Protein AF-A0A949IKX5-F1 (afdb_monomer_lite)

Foldseek 3Di:
DDDLPPCLLVQLVCCCPVVVDALLLSLLVSCCVSVLAPPVCSVVLQPDDDDLAASLLSSLLSSLVRSLVVQVPDPPQDDDDSVVLSVVLVVVLLVCCVLQPPPPPDDDDDDDPPDPDDDDPPSRVSCNVRVRSSSSVSSVSSVVSVVVSD

Sequence (150 aa):
MPLRYPNARLFLHDLLFRERLSGAQALAAGACCFELVPAQAVSEILLAPVNDDCRCLDTAAEIVEKHLALRHSAPNALIVDHKVVFAEIEKQARSNPDNSGRDTSKSDAAAGAALAGRGTTSASNALAGACHNHAPALFDIMLQQLMRYS

Secondary structure (DSSP, 8-state):
---S-TTHHHHHHHHHHTS---HHHHHHHHHHHTTSS-HHHHHHHHHSPP-SS-HHHHHHHHHHHHHHHHHTTSTT-----HHHHHHHHHHHHHH-GGGS-S--TTS-S-S------S---HHHHHHHHHHHHHHHHHHHHHHHHHHHT-

Structure (mmCIF, N/CA/C/O backbone):
data_AF-A0A949IKX5-F1
#
_entry.id   AF-A0A949IKX5-F1
#
loop_
_atom_site.group_PDB
_atom_site.id
_atom_site.type_symbol
_atom_site.label_atom_id
_atom_site.label_alt_id
_atom_site.label_comp_id
_atom_site.label_asym_id
_atom_site.label_entity_id
_atom_site.label_seq_id
_atom_site.pdbx_PDB_ins_code
_atom_site.Cartn_x
_atom_site.Cartn_y
_atom_site.Cartn_z
_atom_site.occupancy
_atom_site.B_iso_or_equiv
_atom_site.auth_seq_id
_atom_site.auth_comp_id
_atom_site.auth_asym_id
_atom_site.auth_atom_id
_atom_site.pdbx_PDB_model_num
ATOM 1 N N . MET A 1 1 ? 1.113 -12.498 22.427 1.00 32.47 1 MET A N 1
ATOM 2 C CA . MET A 1 1 ? 0.534 -11.770 21.278 1.00 32.47 1 MET A CA 1
ATOM 3 C C . MET A 1 1 ? 1.344 -12.144 20.050 1.00 32.47 1 MET A C 1
ATOM 5 O O . MET A 1 1 ? 2.543 -11.895 20.079 1.00 32.47 1 MET A O 1
ATOM 9 N N . PRO A 1 2 ? 0.774 -12.838 19.051 1.00 35.66 2 PRO A N 1
ATOM 10 C CA . PRO A 1 2 ? 1.555 -13.301 17.914 1.00 35.66 2 PRO A CA 1
ATOM 11 C C . PRO A 1 2 ? 1.886 -12.104 17.017 1.00 35.66 2 PRO A C 1
ATOM 13 O O . PRO A 1 2 ? 1.049 -11.224 16.815 1.00 35.66 2 PRO A O 1
ATOM 16 N N . LEU A 1 3 ? 3.126 -12.051 16.531 1.00 40.03 3 LEU A N 1
ATOM 17 C CA . LEU A 1 3 ? 3.596 -11.066 15.557 1.00 40.03 3 LEU A CA 1
ATOM 18 C C . LEU A 1 3 ? 2.609 -11.037 14.378 1.00 40.03 3 LEU A C 1
ATOM 20 O O . LEU A 1 3 ? 2.451 -12.050 13.705 1.00 40.03 3 LEU A O 1
ATO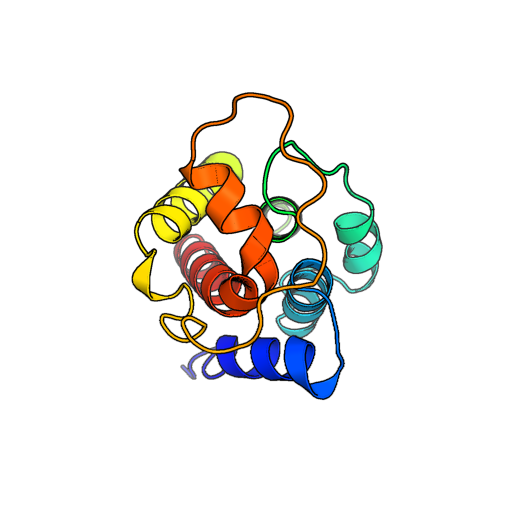M 24 N N . ARG A 1 4 ? 1.915 -9.910 14.152 1.00 55.59 4 ARG A N 1
ATOM 25 C CA . ARG A 1 4 ? 0.850 -9.809 13.131 1.00 55.59 4 ARG A CA 1
ATOM 26 C C . ARG A 1 4 ? 1.364 -9.961 11.693 1.00 55.59 4 ARG A C 1
ATOM 28 O O . ARG A 1 4 ? 0.570 -10.257 10.811 1.00 55.59 4 ARG A O 1
ATOM 35 N N . TYR A 1 5 ? 2.674 -9.828 11.461 1.00 62.78 5 TYR A N 1
ATOM 36 C CA . TYR A 1 5 ? 3.242 -9.763 10.110 1.00 62.78 5 TYR A CA 1
ATOM 37 C C . TYR A 1 5 ? 4.610 -10.459 9.953 1.00 62.78 5 TYR A C 1
ATOM 39 O O . TYR A 1 5 ? 5.532 -9.839 9.431 1.00 62.78 5 TYR A O 1
ATOM 47 N N . PRO A 1 6 ? 4.820 -11.731 10.357 1.00 58.47 6 PRO A N 1
ATOM 48 C CA . PRO A 1 6 ? 6.167 -12.309 10.348 1.00 58.47 6 PRO A CA 1
ATOM 49 C C . PRO A 1 6 ? 6.751 -12.510 8.938 1.00 58.47 6 PRO A C 1
ATOM 51 O O . PRO A 1 6 ? 7.933 -12.799 8.820 1.00 58.47 6 PRO A O 1
ATOM 54 N N . ASN A 1 7 ? 5.952 -12.364 7.873 1.00 73.44 7 ASN A N 1
ATOM 55 C CA . ASN A 1 7 ? 6.342 -12.726 6.508 1.00 73.44 7 ASN A CA 1
ATOM 56 C C . ASN A 1 7 ? 5.863 -11.737 5.429 1.00 73.44 7 ASN A C 1
ATOM 58 O O . ASN A 1 7 ? 5.793 -12.115 4.264 1.00 73.44 7 ASN A O 1
ATOM 62 N N . ALA A 1 8 ? 5.534 -10.484 5.766 1.00 83.31 8 ALA A N 1
ATOM 63 C CA . ALA A 1 8 ? 5.020 -9.523 4.778 1.00 83.31 8 ALA A CA 1
ATOM 64 C C . ALA A 1 8 ? 5.989 -9.288 3.606 1.00 83.31 8 ALA A C 1
ATOM 66 O O . ALA A 1 8 ? 5.581 -9.272 2.446 1.00 83.31 8 ALA A O 1
ATOM 67 N N . ARG A 1 9 ? 7.292 -9.214 3.897 1.00 84.38 9 ARG A N 1
ATOM 68 C CA . ARG A 1 9 ? 8.340 -9.089 2.877 1.00 84.38 9 ARG A CA 1
ATOM 69 C C . ARG A 1 9 ? 8.414 -10.311 1.952 1.00 84.38 9 ARG A C 1
ATOM 71 O O . ARG A 1 9 ? 8.550 -10.146 0.744 1.00 84.38 9 ARG A O 1
ATOM 78 N N . LEU A 1 10 ? 8.307 -11.522 2.506 1.00 84.81 10 LEU A N 1
ATOM 79 C CA . LEU A 1 10 ? 8.307 -12.765 1.725 1.00 84.81 10 LEU A CA 1
ATOM 80 C C . LEU A 1 10 ? 7.027 -12.898 0.891 1.00 84.81 10 LEU A C 1
ATOM 82 O O . LEU A 1 10 ? 7.088 -13.290 -0.266 1.00 84.81 10 LEU A O 1
ATOM 86 N N . PHE A 1 11 ? 5.882 -12.509 1.451 1.00 87.25 11 PHE A N 1
ATOM 87 C CA . PHE A 1 11 ? 4.610 -12.501 0.736 1.00 87.25 11 PHE A CA 1
ATOM 88 C C . PHE A 1 11 ? 4.656 -11.575 -0.484 1.00 87.25 11 PHE A C 1
ATOM 90 O O . PHE A 1 11 ? 4.308 -11.984 -1.587 1.00 87.25 11 PHE A O 1
ATOM 97 N N . LEU A 1 12 ? 5.170 -10.353 -0.325 1.00 88.44 12 LEU A N 1
ATOM 98 C CA . LEU A 1 12 ? 5.343 -9.442 -1.457 1.00 88.44 12 LEU A CA 1
ATOM 99 C C . LEU A 1 12 ? 6.356 -9.945 -2.477 1.00 88.44 12 LEU A C 1
ATOM 101 O O . LEU A 1 12 ? 6.164 -9.743 -3.671 1.00 88.44 12 LEU A O 1
ATOM 105 N N . HIS A 1 13 ? 7.416 -10.612 -2.029 1.00 86.38 13 HIS A N 1
ATOM 106 C CA . HIS A 1 13 ? 8.334 -11.277 -2.941 1.00 86.38 13 HIS A CA 1
ATOM 107 C C . HIS A 1 13 ? 7.602 -12.338 -3.786 1.00 86.38 13 HIS A C 1
ATOM 109 O O . HIS A 1 13 ? 7.769 -12.376 -5.003 1.00 86.38 13 HIS A O 1
ATOM 115 N N . ASP A 1 14 ? 6.732 -13.149 -3.185 1.00 86.38 14 ASP A N 1
ATOM 116 C CA . ASP A 1 14 ? 5.929 -14.128 -3.924 1.00 86.38 14 ASP A CA 1
ATOM 117 C C . ASP A 1 14 ? 4.986 -13.461 -4.944 1.00 86.38 14 ASP A C 1
ATOM 119 O O . ASP A 1 14 ? 4.927 -13.906 -6.092 1.00 86.38 14 ASP A O 1
ATOM 123 N N . LEU A 1 15 ? 4.342 -12.346 -4.590 1.00 86.50 15 LEU A N 1
ATOM 124 C CA . LEU A 1 15 ? 3.514 -11.566 -5.522 1.00 86.50 15 LEU A CA 1
ATOM 125 C C . LEU A 1 15 ? 4.314 -11.034 -6.727 1.00 86.50 15 LEU A C 1
ATOM 127 O O . LEU A 1 15 ? 3.849 -11.069 -7.867 1.00 86.50 15 LEU A O 1
ATOM 131 N N . LEU A 1 16 ? 5.541 -10.567 -6.496 1.00 85.69 16 LEU A N 1
ATOM 132 C CA . LEU A 1 16 ? 6.407 -10.043 -7.555 1.00 85.69 16 LEU A CA 1
ATOM 133 C C . LEU A 1 16 ? 6.916 -11.148 -8.483 1.00 85.69 16 LEU A C 1
ATOM 135 O O . LEU A 1 16 ? 6.859 -11.018 -9.703 1.00 85.69 16 LEU A O 1
ATOM 139 N N . PHE A 1 17 ? 7.433 -12.238 -7.916 1.00 84.31 17 PHE A N 1
ATOM 140 C CA . PHE A 1 17 ? 8.184 -13.233 -8.682 1.00 84.31 17 PHE A CA 1
ATOM 141 C C . PHE A 1 17 ? 7.332 -14.416 -9.148 1.00 84.31 17 PHE A C 1
ATOM 143 O O . PHE A 1 17 ? 7.574 -14.948 -10.234 1.00 84.31 17 PHE A O 1
ATOM 150 N N . ARG A 1 18 ? 6.331 -14.835 -8.365 1.00 83.62 18 ARG A N 1
ATOM 151 C CA . ARG A 1 18 ? 5.461 -15.975 -8.705 1.00 83.62 18 ARG A CA 1
ATOM 152 C C . ARG A 1 18 ? 4.233 -15.513 -9.477 1.00 83.62 18 ARG A C 1
ATOM 154 O O . ARG A 1 18 ? 3.907 -16.117 -10.495 1.00 83.62 18 ARG A O 1
ATOM 161 N N . GLU A 1 19 ? 3.605 -14.425 -9.039 1.00 83.25 19 GLU A N 1
ATOM 162 C CA . GLU A 1 19 ? 2.405 -13.872 -9.687 1.00 83.25 19 GLU A CA 1
ATOM 163 C C . GLU A 1 19 ? 2.717 -12.820 -10.761 1.00 83.25 19 GLU A C 1
ATOM 165 O O . GLU A 1 19 ? 1.828 -12.420 -11.511 1.00 83.25 19 GLU A O 1
ATOM 170 N N . ARG A 1 20 ? 3.991 -12.419 -10.896 1.00 84.94 20 ARG A N 1
ATOM 171 C CA . ARG A 1 20 ? 4.471 -11.435 -11.886 1.00 84.94 20 ARG A CA 1
ATOM 172 C C . ARG A 1 20 ? 3.768 -10.081 -11.785 1.00 84.94 20 ARG A C 1
ATOM 174 O O . ARG A 1 20 ? 3.619 -9.381 -12.789 1.00 84.94 20 ARG A O 1
ATOM 181 N N . LEU A 1 21 ? 3.342 -9.705 -10.582 1.00 86.62 21 LEU A N 1
ATOM 182 C CA . LEU A 1 21 ? 2.778 -8.387 -10.336 1.00 86.62 21 LEU A CA 1
ATOM 183 C C . LEU A 1 21 ? 3.880 -7.324 -10.387 1.00 86.62 21 LEU A C 1
ATOM 185 O O . LEU A 1 21 ? 5.018 -7.555 -9.979 1.00 86.62 21 LEU A O 1
ATOM 189 N N . SER A 1 22 ? 3.539 -6.126 -10.858 1.00 87.75 22 SER A N 1
ATOM 190 C CA . SER A 1 22 ? 4.406 -4.959 -10.666 1.00 87.75 22 SER A CA 1
ATOM 191 C C . SER A 1 22 ? 4.516 -4.596 -9.180 1.00 87.75 22 SER A C 1
ATOM 193 O O . SER A 1 22 ? 3.652 -4.955 -8.383 1.00 87.75 22 SER A O 1
ATOM 195 N N . GLY A 1 23 ? 5.534 -3.816 -8.801 1.00 87.25 23 GLY A N 1
ATOM 196 C CA . GLY A 1 23 ? 5.707 -3.354 -7.416 1.00 87.25 23 GLY A CA 1
ATOM 197 C C . GLY A 1 23 ? 4.466 -2.682 -6.826 1.00 87.25 23 GLY A C 1
ATOM 198 O O . GLY A 1 23 ? 4.041 -3.026 -5.728 1.00 87.25 23 GLY A O 1
ATOM 199 N N . ALA A 1 24 ? 3.826 -1.799 -7.591 1.00 89.38 24 ALA A N 1
ATOM 200 C CA . ALA A 1 24 ? 2.588 -1.135 -7.194 1.00 89.38 24 ALA A CA 1
ATOM 201 C C . ALA A 1 24 ? 1.418 -2.115 -7.017 1.00 89.38 24 ALA A C 1
ATOM 203 O O . ALA A 1 24 ? 0.704 -2.067 -6.019 1.00 89.38 24 ALA A O 1
ATOM 204 N N . GLN A 1 25 ? 1.247 -3.054 -7.952 1.00 90.38 25 GLN A N 1
ATOM 205 C CA . GLN A 1 25 ? 0.215 -4.088 -7.841 1.00 90.38 25 GLN A CA 1
ATOM 206 C C . GLN A 1 25 ? 0.455 -5.004 -6.638 1.00 90.38 25 GLN A C 1
ATOM 208 O O . GLN A 1 25 ? -0.487 -5.293 -5.907 1.00 90.38 25 GLN A O 1
ATOM 213 N N . ALA A 1 26 ? 1.704 -5.408 -6.393 1.00 90.75 26 ALA A N 1
ATOM 214 C CA . ALA A 1 26 ? 2.074 -6.231 -5.247 1.00 90.75 26 ALA A CA 1
ATOM 215 C C . ALA A 1 26 ? 1.832 -5.502 -3.915 1.00 90.75 26 ALA A C 1
ATOM 217 O O . ALA A 1 26 ? 1.330 -6.107 -2.971 1.00 90.75 26 ALA A O 1
ATOM 218 N N . LEU A 1 27 ? 2.123 -4.198 -3.844 1.00 92.31 27 LEU A N 1
ATOM 219 C CA . LEU A 1 27 ? 1.821 -3.363 -2.677 1.00 92.31 27 LEU A CA 1
ATOM 220 C C . LEU A 1 27 ? 0.318 -3.263 -2.416 1.00 92.31 27 LEU A C 1
ATOM 222 O O . LEU A 1 27 ? -0.116 -3.479 -1.287 1.00 92.31 27 LEU A O 1
ATOM 226 N N . ALA A 1 28 ? -0.477 -2.962 -3.444 1.00 92.06 28 ALA A N 1
ATOM 227 C CA . ALA A 1 28 ? -1.923 -2.813 -3.304 1.00 92.06 28 ALA A CA 1
ATOM 228 C C . ALA A 1 28 ? -2.607 -4.149 -2.952 1.00 92.06 28 ALA A C 1
ATOM 230 O O . ALA A 1 28 ? -3.451 -4.197 -2.057 1.00 92.06 28 ALA A O 1
ATOM 231 N N . ALA A 1 29 ? -2.196 -5.248 -3.595 1.00 90.44 29 ALA A N 1
ATOM 232 C CA . ALA A 1 29 ? -2.660 -6.594 -3.265 1.00 90.44 29 ALA A CA 1
ATOM 233 C C . ALA A 1 29 ? -2.249 -6.995 -1.840 1.00 90.44 29 ALA A C 1
ATOM 235 O O . ALA A 1 29 ? -3.082 -7.456 -1.062 1.00 90.44 29 ALA A O 1
ATOM 236 N N . GLY A 1 30 ? -0.996 -6.729 -1.458 1.00 90.94 30 GLY A N 1
ATOM 237 C CA . GLY A 1 30 ? -0.503 -6.913 -0.097 1.00 90.94 30 GLY A CA 1
ATOM 238 C C . GLY A 1 30 ? -1.324 -6.145 0.931 1.00 90.94 30 GLY A C 1
ATOM 239 O O . GLY A 1 30 ? -1.766 -6.725 1.918 1.00 90.94 30 GLY A O 1
ATOM 240 N N . ALA A 1 31 ? -1.593 -4.864 0.690 1.00 91.44 31 ALA A N 1
ATOM 241 C CA . ALA A 1 31 ? -2.382 -4.036 1.596 1.00 91.44 31 ALA A CA 1
ATOM 242 C C . ALA A 1 31 ? -3.797 -4.590 1.816 1.00 91.44 31 ALA A C 1
ATOM 244 O O . ALA A 1 31 ? -4.303 -4.534 2.934 1.00 91.44 31 ALA A O 1
ATOM 245 N N . CYS A 1 32 ? -4.407 -5.176 0.784 1.00 90.62 32 CYS A N 1
ATOM 246 C CA . CYS A 1 32 ? -5.674 -5.886 0.921 1.00 90.62 32 CYS A CA 1
ATOM 247 C C . CYS A 1 32 ? -5.532 -7.173 1.748 1.00 90.62 32 CYS A C 1
ATOM 249 O O . CYS A 1 32 ? -6.328 -7.409 2.653 1.00 90.62 32 CYS A O 1
ATOM 251 N N . CYS A 1 33 ? -4.526 -8.007 1.464 1.00 90.00 33 CYS A N 1
ATOM 252 C CA . CYS A 1 33 ? -4.304 -9.271 2.177 1.00 90.00 33 CYS A CA 1
ATOM 253 C C . CYS A 1 33 ? -3.984 -9.078 3.664 1.00 90.00 33 CYS A C 1
ATOM 255 O O . CYS A 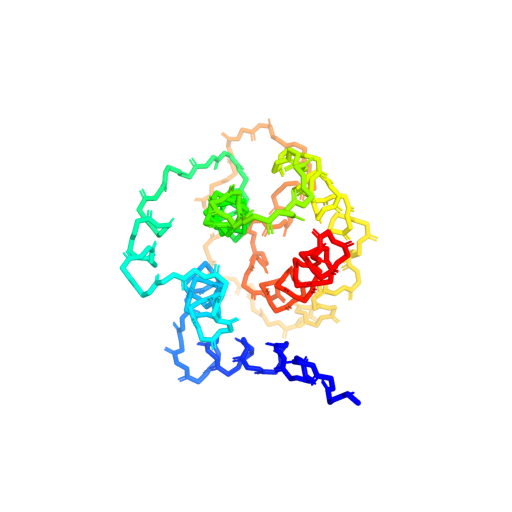1 33 ? -4.338 -9.920 4.483 1.00 90.00 33 CYS A O 1
ATOM 257 N N . PHE A 1 34 ? -3.323 -7.974 4.009 1.00 88.38 34 PHE A N 1
ATOM 258 C CA . PHE A 1 34 ? -3.008 -7.593 5.385 1.00 88.38 34 PHE A CA 1
ATOM 259 C C . PHE A 1 34 ? -4.087 -6.713 6.034 1.00 88.38 34 PHE A C 1
ATOM 261 O O . PHE A 1 34 ? -3.830 -6.112 7.074 1.00 88.38 34 PHE A O 1
ATOM 268 N N . GLU A 1 35 ? -5.279 -6.634 5.432 1.00 88.94 35 GLU A N 1
ATOM 269 C CA . GLU A 1 35 ? -6.449 -5.915 5.959 1.00 88.94 35 GLU A CA 1
ATOM 270 C C . GLU A 1 35 ? -6.193 -4.420 6.236 1.00 88.94 35 GLU A C 1
ATOM 272 O O . GLU A 1 35 ? -6.862 -3.796 7.059 1.00 88.94 35 GLU A O 1
ATOM 277 N N . LEU A 1 36 ? -5.229 -3.810 5.537 1.00 88.56 36 LEU A N 1
ATOM 278 C CA . LEU A 1 36 ? -4.958 -2.375 5.648 1.00 88.56 36 LEU A CA 1
ATOM 279 C C . LEU A 1 36 ? -6.021 -1.557 4.916 1.00 88.56 36 LEU A C 1
ATOM 281 O O . LEU A 1 36 ? -6.410 -0.485 5.379 1.00 88.56 36 LEU A O 1
ATOM 285 N N . VAL A 1 37 ? -6.479 -2.069 3.775 1.00 91.19 37 VAL A N 1
ATOM 286 C CA . VAL A 1 37 ? -7.513 -1.467 2.932 1.00 91.19 37 VAL A CA 1
ATOM 287 C C . VAL A 1 37 ? -8.483 -2.552 2.455 1.00 91.19 37 VAL A C 1
ATOM 289 O O . VAL A 1 37 ? -8.084 -3.708 2.306 1.00 91.19 37 VAL A O 1
ATOM 292 N N . PRO A 1 38 ? -9.758 -2.219 2.200 1.00 91.00 38 PRO A N 1
ATOM 293 C CA . PRO A 1 38 ? -10.723 -3.177 1.684 1.00 91.00 38 PRO A CA 1
ATOM 294 C C . PRO A 1 38 ? -10.446 -3.497 0.207 1.00 91.00 38 PRO A C 1
ATOM 296 O O . PRO A 1 38 ? -9.885 -2.681 -0.524 1.00 91.00 38 PRO A O 1
ATOM 299 N N . ALA A 1 39 ? -10.896 -4.661 -0.266 1.00 89.88 39 ALA A N 1
ATOM 300 C CA . ALA A 1 39 ? -10.640 -5.122 -1.635 1.00 89.88 39 ALA A CA 1
ATOM 301 C C . ALA A 1 39 ? -11.114 -4.135 -2.720 1.00 89.88 39 ALA A C 1
ATOM 303 O O . ALA A 1 39 ? -10.475 -4.010 -3.764 1.00 89.88 39 ALA A O 1
ATOM 304 N N . GLN A 1 40 ? -12.198 -3.393 -2.468 1.00 91.00 40 GLN A N 1
ATOM 305 C CA . GLN A 1 40 ? -12.713 -2.394 -3.410 1.00 91.00 40 GLN A CA 1
ATOM 306 C C . GLN A 1 40 ? -11.725 -1.235 -3.624 1.00 91.00 40 GLN A C 1
ATOM 308 O O . GLN A 1 40 ? -11.632 -0.701 -4.727 1.00 91.00 40 GLN A O 1
ATOM 313 N N . ALA A 1 41 ? -10.933 -0.893 -2.603 1.00 89.19 41 ALA A N 1
ATOM 314 C CA . ALA A 1 41 ? -9.976 0.205 -2.664 1.00 89.19 41 ALA A CA 1
ATOM 315 C C . ALA A 1 41 ? -8.746 -0.108 -3.530 1.00 89.19 41 ALA A C 1
ATOM 317 O O . ALA A 1 41 ? -8.083 0.817 -3.988 1.00 89.19 41 ALA A O 1
ATOM 318 N N . VAL A 1 42 ? -8.437 -1.384 -3.789 1.00 89.31 42 VAL A N 1
ATOM 319 C CA . VAL A 1 42 ? -7.241 -1.793 -4.552 1.00 89.31 42 VAL A CA 1
ATOM 320 C C . VAL A 1 42 ? -7.246 -1.202 -5.960 1.00 89.31 42 VAL A C 1
ATOM 322 O O . VAL A 1 42 ? -6.234 -0.673 -6.416 1.00 89.31 42 VAL A O 1
ATOM 325 N N . SER A 1 43 ? -8.392 -1.252 -6.644 1.00 89.44 43 SER A N 1
ATOM 326 C CA . SER A 1 43 ? -8.510 -0.707 -8.003 1.00 89.44 43 SER A CA 1
ATOM 327 C C . SER A 1 43 ? -8.385 0.815 -8.008 1.00 89.44 43 SER A C 1
ATOM 329 O O . SER A 1 43 ? -7.743 1.371 -8.891 1.00 89.44 43 SER A O 1
ATOM 331 N N . GLU A 1 44 ? -8.945 1.486 -7.000 1.00 90.12 44 GLU A N 1
ATOM 332 C CA . GLU A 1 44 ? -8.854 2.942 -6.852 1.00 90.12 44 GLU A CA 1
ATOM 333 C C . GLU A 1 44 ? -7.405 3.391 -6.627 1.00 90.12 44 GLU A C 1
ATOM 335 O O . GLU A 1 44 ? -6.936 4.293 -7.313 1.00 90.12 44 GLU A O 1
ATOM 340 N N . ILE A 1 45 ? -6.677 2.708 -5.735 1.00 88.69 45 ILE A N 1
ATOM 341 C CA . ILE A 1 45 ? -5.255 2.966 -5.456 1.00 88.69 45 ILE A CA 1
ATOM 342 C C . ILE A 1 45 ? -4.423 2.830 -6.737 1.00 88.69 45 ILE A C 1
ATOM 344 O O . ILE A 1 45 ? -3.574 3.665 -7.039 1.00 88.69 45 ILE A O 1
ATOM 348 N N . LEU A 1 46 ? -4.674 1.785 -7.529 1.00 87.88 46 LEU A N 1
ATOM 349 C CA . LEU A 1 46 ? -3.924 1.538 -8.762 1.00 87.88 46 LEU A CA 1
ATOM 350 C C . LEU A 1 46 ? -4.282 2.494 -9.905 1.00 87.88 46 LEU A C 1
ATOM 352 O O . LEU A 1 46 ? -3.503 2.593 -10.856 1.00 87.88 46 LEU A O 1
ATOM 356 N N . LEU A 1 47 ? -5.418 3.190 -9.825 1.00 87.38 47 LEU A N 1
ATOM 357 C CA . LEU A 1 47 ? -5.852 4.206 -10.786 1.00 87.38 47 LEU A CA 1
ATOM 358 C C . LEU A 1 47 ? -5.454 5.630 -10.380 1.00 87.38 47 LEU A C 1
ATOM 360 O O . LEU A 1 47 ? -5.586 6.538 -11.200 1.00 87.38 47 LEU A O 1
ATOM 364 N N . ALA A 1 48 ? -4.951 5.830 -9.158 1.00 83.56 48 ALA A N 1
ATOM 365 C CA . ALA A 1 48 ? -4.506 7.132 -8.676 1.00 83.56 48 ALA A CA 1
ATOM 366 C C . ALA A 1 48 ? -3.460 7.752 -9.626 1.00 83.56 48 ALA A C 1
ATOM 368 O O . ALA A 1 48 ? -2.679 7.010 -10.241 1.00 83.56 48 ALA A O 1
ATOM 369 N N . PRO A 1 49 ? -3.431 9.087 -9.786 1.00 77.62 49 PRO A N 1
ATOM 370 C CA . PRO A 1 49 ? -2.449 9.754 -10.635 1.00 77.62 49 PRO A CA 1
ATOM 371 C C . PRO A 1 49 ? -1.019 9.411 -10.197 1.00 77.62 49 PRO A C 1
ATOM 373 O O . PRO A 1 49 ? -0.734 9.249 -9.015 1.00 77.62 49 PRO A O 1
ATOM 376 N N . VAL A 1 50 ? -0.131 9.232 -11.175 1.00 75.56 50 VAL A N 1
ATOM 377 C CA . VAL A 1 50 ? 1.301 9.000 -10.938 1.00 75.56 50 VAL A CA 1
ATOM 378 C C . VAL A 1 50 ? 1.959 10.371 -10.813 1.00 75.56 50 VAL A C 1
ATOM 380 O O . VAL A 1 50 ? 1.777 11.197 -11.711 1.00 75.56 50 VAL A O 1
ATOM 383 N N . ASN A 1 51 ? 2.697 10.619 -9.736 1.00 74.25 51 ASN A N 1
ATOM 384 C CA . ASN A 1 51 ? 3.527 11.820 -9.632 1.00 74.25 51 ASN A CA 1
ATOM 385 C C . ASN A 1 51 ? 4.884 11.586 -10.319 1.00 74.25 51 ASN A C 1
ATOM 387 O O . ASN A 1 51 ? 5.146 10.512 -10.852 1.00 74.25 51 ASN A O 1
ATOM 391 N N . ASP A 1 52 ? 5.781 12.576 -10.298 1.00 64.69 52 ASP A N 1
ATOM 392 C CA . ASP A 1 52 ? 7.150 12.430 -10.832 1.00 64.69 52 ASP A CA 1
ATOM 393 C C . ASP A 1 52 ? 8.012 11.392 -10.058 1.00 64.69 52 ASP A C 1
ATOM 395 O O . ASP A 1 52 ? 9.169 11.150 -10.411 1.00 64.69 52 ASP A O 1
ATOM 399 N N . ASP A 1 53 ? 7.464 10.776 -9.004 1.00 65.94 53 ASP A N 1
ATOM 400 C CA . ASP A 1 53 ? 8.100 9.760 -8.164 1.00 65.94 53 ASP A CA 1
ATOM 401 C C . ASP A 1 53 ? 7.865 8.311 -8.664 1.00 65.94 53 ASP A C 1
ATOM 403 O O . ASP A 1 53 ? 7.181 8.033 -9.649 1.00 65.94 53 ASP A O 1
ATOM 407 N N . CYS A 1 54 ? 8.481 7.329 -7.989 1.00 78.81 54 CYS A N 1
ATOM 408 C CA . CYS A 1 54 ? 8.291 5.902 -8.293 1.00 78.81 54 CYS A CA 1
ATOM 409 C C . CYS A 1 54 ? 6.868 5.455 -7.918 1.00 78.81 54 CYS A C 1
ATOM 411 O O . CYS A 1 54 ? 6.422 5.659 -6.792 1.00 78.81 54 CYS A O 1
ATOM 413 N N . ARG A 1 55 ? 6.189 4.743 -8.830 1.00 84.06 55 ARG A N 1
ATOM 414 C CA . ARG A 1 55 ? 4.798 4.275 -8.661 1.00 84.06 55 ARG A CA 1
ATOM 415 C C . ARG A 1 55 ? 4.538 3.523 -7.348 1.00 84.06 55 ARG A C 1
ATOM 417 O O . ARG A 1 55 ? 3.430 3.576 -6.823 1.00 84.06 55 ARG A O 1
ATOM 424 N N . CYS A 1 56 ? 5.532 2.812 -6.812 1.00 87.19 56 CYS A N 1
ATOM 425 C CA . CYS A 1 56 ? 5.416 2.130 -5.521 1.00 87.19 56 CYS A CA 1
ATOM 426 C C . CYS A 1 56 ? 5.251 3.106 -4.349 1.00 87.19 56 CYS A C 1
ATOM 428 O O . CYS A 1 56 ? 4.506 2.797 -3.425 1.00 87.19 56 CYS A O 1
ATOM 430 N N . LEU A 1 57 ? 5.914 4.267 -4.383 1.00 85.31 57 LEU A N 1
ATOM 431 C CA . LEU A 1 57 ? 5.762 5.300 -3.357 1.00 85.31 57 LEU A CA 1
ATOM 432 C C . LEU A 1 57 ? 4.379 5.943 -3.423 1.00 85.31 57 LEU A C 1
ATOM 434 O O . LEU A 1 57 ? 3.726 6.024 -2.388 1.00 85.31 57 LEU A O 1
ATOM 438 N N . ASP A 1 58 ? 3.903 6.295 -4.620 1.00 87.12 58 ASP A N 1
ATOM 439 C CA . ASP A 1 58 ? 2.538 6.811 -4.807 1.00 87.12 58 ASP A CA 1
ATOM 440 C C . ASP A 1 58 ? 1.500 5.811 -4.277 1.00 87.12 58 ASP A C 1
ATOM 442 O O . ASP A 1 58 ? 0.613 6.153 -3.502 1.00 87.12 58 ASP A O 1
ATOM 446 N N . THR A 1 59 ? 1.667 4.531 -4.622 1.00 90.31 59 THR A N 1
ATOM 447 C CA . THR A 1 59 ? 0.785 3.458 -4.139 1.00 90.31 59 THR A CA 1
ATOM 448 C C . THR A 1 59 ? 0.826 3.349 -2.612 1.00 90.31 59 THR A C 1
ATOM 450 O O . THR A 1 59 ? -0.212 3.181 -1.978 1.00 90.31 59 THR A O 1
ATOM 453 N N . ALA A 1 60 ? 2.010 3.445 -2.002 1.00 90.50 60 ALA A N 1
ATOM 454 C CA . ALA A 1 60 ? 2.149 3.413 -0.550 1.00 90.50 60 ALA A CA 1
ATOM 455 C C . ALA A 1 60 ? 1.477 4.626 0.119 1.00 90.50 60 ALA A C 1
ATOM 457 O O . ALA A 1 60 ? 0.836 4.454 1.155 1.00 90.50 60 ALA A O 1
ATOM 458 N N . ALA A 1 61 ? 1.570 5.820 -0.476 1.00 89.50 61 ALA A N 1
ATOM 459 C CA . ALA A 1 61 ? 0.889 7.021 0.009 1.00 89.50 61 ALA A CA 1
ATOM 460 C C . ALA A 1 61 ? -0.632 6.819 0.049 1.00 89.50 61 ALA A C 1
ATOM 462 O O . ALA A 1 61 ? -1.256 7.011 1.092 1.00 89.50 61 ALA A O 1
ATOM 463 N N . GLU A 1 62 ? -1.198 6.332 -1.055 1.00 92.00 62 GLU A N 1
ATOM 464 C CA . GLU A 1 62 ? -2.627 6.039 -1.196 1.00 92.00 62 GLU A CA 1
ATOM 465 C C . GLU A 1 62 ? -3.107 4.965 -0.202 1.00 92.00 62 GLU A C 1
ATOM 467 O O . GLU A 1 62 ? -4.182 5.085 0.391 1.00 92.00 62 GLU A O 1
ATOM 472 N N . ILE A 1 63 ? -2.302 3.919 0.037 1.00 92.56 63 ILE A N 1
ATOM 473 C CA . ILE A 1 6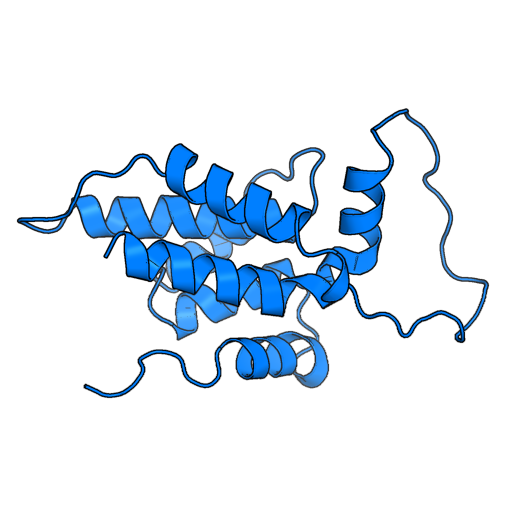3 ? -2.603 2.896 1.052 1.00 92.56 63 ILE A CA 1
ATOM 474 C C . ILE A 1 63 ? -2.660 3.524 2.449 1.00 92.56 63 ILE A C 1
ATOM 476 O O . ILE A 1 63 ? -3.597 3.255 3.203 1.00 92.56 63 ILE A O 1
ATOM 480 N N . VAL A 1 64 ? -1.671 4.350 2.804 1.00 90.50 64 VAL A N 1
ATOM 481 C CA . VAL A 1 64 ? -1.593 5.007 4.118 1.00 90.50 64 VAL A CA 1
ATOM 482 C C . VAL A 1 64 ? -2.774 5.951 4.324 1.00 90.50 64 VAL A C 1
ATOM 484 O O . VAL A 1 64 ? -3.412 5.901 5.376 1.00 90.50 64 VAL A O 1
ATOM 487 N N . GLU A 1 65 ? -3.101 6.771 3.325 1.00 90.44 65 GLU A N 1
ATOM 488 C CA . GLU A 1 65 ? -4.236 7.690 3.381 1.00 90.44 65 GLU A CA 1
ATOM 489 C C . GLU A 1 65 ? -5.550 6.935 3.610 1.00 90.44 65 GLU A C 1
ATOM 491 O O . GLU A 1 65 ? -6.273 7.221 4.570 1.00 90.44 65 GLU A O 1
ATOM 496 N N . LYS A 1 66 ? -5.833 5.913 2.791 1.00 90.00 66 LYS A N 1
ATOM 497 C CA . LYS A 1 66 ? -7.062 5.120 2.917 1.00 90.00 66 LYS A CA 1
ATOM 498 C C . LYS A 1 66 ? -7.127 4.358 4.239 1.00 90.00 66 LYS A C 1
ATOM 500 O O . LYS A 1 66 ? -8.182 4.340 4.871 1.00 90.00 66 LYS A O 1
ATOM 505 N N . HIS A 1 67 ? -6.022 3.766 4.695 1.00 89.38 67 HIS A N 1
ATOM 506 C CA . HIS A 1 67 ? -5.978 3.056 5.974 1.00 89.38 67 HIS A CA 1
ATOM 507 C C . HIS A 1 67 ? -6.305 3.982 7.155 1.00 89.38 67 HIS A C 1
ATOM 509 O O . HIS A 1 67 ? -7.139 3.651 8.001 1.00 89.38 67 HIS A O 1
ATOM 515 N N . LEU A 1 68 ? -5.681 5.163 7.211 1.00 86.19 68 LEU A N 1
ATOM 516 C CA . LEU A 1 68 ? -5.919 6.123 8.289 1.00 86.19 68 LEU A CA 1
ATOM 517 C C . LEU A 1 68 ? -7.334 6.710 8.226 1.00 86.19 68 LEU A C 1
ATOM 519 O O . LEU A 1 68 ? -7.978 6.844 9.266 1.00 86.19 68 LEU A O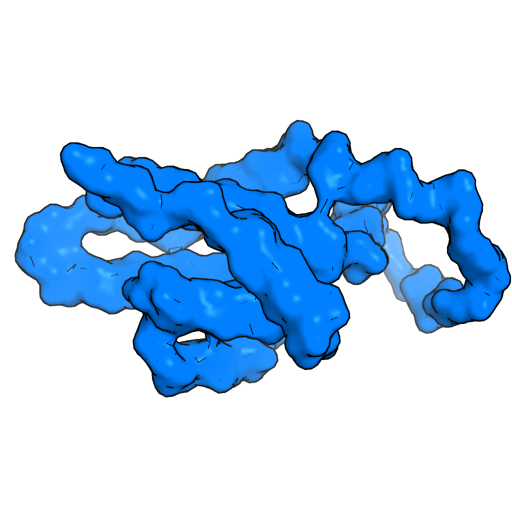 1
ATOM 523 N N . ALA A 1 69 ? -7.868 6.974 7.029 1.00 85.75 69 ALA A N 1
ATOM 524 C CA . ALA A 1 69 ? -9.252 7.416 6.852 1.00 85.75 69 ALA A CA 1
ATOM 525 C C . ALA A 1 69 ? -10.270 6.395 7.397 1.00 85.75 69 ALA A C 1
ATOM 527 O O . ALA A 1 69 ? -11.213 6.770 8.098 1.00 85.75 69 ALA A O 1
ATOM 528 N N . LEU A 1 70 ? -10.051 5.098 7.147 1.00 83.56 70 LEU A N 1
ATOM 529 C CA . LEU A 1 70 ? -10.888 4.024 7.694 1.00 83.56 70 LEU A CA 1
ATOM 530 C C . LEU A 1 70 ? -10.825 3.979 9.225 1.00 83.56 70 LEU A C 1
ATOM 532 O O . LEU A 1 70 ? -11.840 3.764 9.886 1.00 83.56 70 LEU A O 1
ATOM 536 N N . ARG A 1 71 ? -9.648 4.226 9.806 1.00 77.56 71 ARG A N 1
ATOM 537 C CA . ARG A 1 71 ? -9.454 4.182 11.260 1.00 77.56 71 ARG A CA 1
ATOM 538 C C . ARG A 1 71 ? -9.953 5.405 12.002 1.00 77.56 71 ARG A C 1
ATOM 540 O O . ARG A 1 71 ? -10.427 5.240 13.120 1.00 77.56 71 ARG A O 1
ATOM 547 N N . HIS A 1 72 ? -9.928 6.592 11.402 1.00 70.00 72 HIS A N 1
ATOM 548 C CA . HIS A 1 72 ? -10.531 7.788 12.000 1.00 70.00 72 HIS A CA 1
ATOM 549 C C . HIS A 1 72 ? -12.037 7.633 12.269 1.00 70.00 72 HIS A C 1
ATOM 551 O O . HIS A 1 72 ? -12.597 8.372 13.073 1.00 70.00 72 HIS A O 1
ATOM 557 N N . SER A 1 73 ? -12.685 6.641 11.653 1.00 65.00 73 SER A N 1
ATOM 558 C CA . SER A 1 73 ? -14.081 6.289 11.929 1.00 65.00 73 SER A CA 1
ATOM 559 C C . SER A 1 73 ? -14.271 5.484 13.229 1.00 65.00 73 SER A C 1
ATOM 561 O O . SER A 1 73 ? -15.407 5.241 13.631 1.00 65.00 73 SER A O 1
ATOM 563 N N . ALA A 1 74 ? -13.190 5.056 13.896 1.00 66.88 74 ALA A N 1
ATOM 564 C CA . ALA A 1 74 ? -13.247 4.274 15.128 1.00 66.88 74 ALA A CA 1
ATOM 565 C C . ALA A 1 74 ? -13.207 5.164 16.390 1.00 66.88 74 ALA A C 1
ATOM 567 O O . ALA A 1 74 ? -12.392 6.089 16.478 1.00 66.88 74 ALA A O 1
ATOM 568 N N . PRO A 1 75 ? -14.027 4.870 17.417 1.00 53.16 75 PRO A N 1
ATOM 569 C CA . PRO A 1 75 ? -13.960 5.576 18.692 1.00 53.16 75 PRO A CA 1
ATOM 570 C C . PRO A 1 75 ? -12.609 5.286 19.370 1.00 53.16 75 PRO A C 1
ATOM 572 O O . PRO A 1 75 ? -12.255 4.125 19.565 1.00 53.16 75 PRO A O 1
ATOM 575 N N . ASN A 1 76 ? -11.872 6.341 19.740 1.00 65.31 76 ASN A N 1
ATOM 576 C CA . ASN A 1 76 ? -10.510 6.337 20.317 1.00 65.31 76 ASN A CA 1
ATOM 577 C C . ASN A 1 76 ? -9.331 6.211 19.330 1.00 65.31 76 ASN A C 1
ATOM 579 O O . ASN A 1 76 ? -8.213 5.931 19.763 1.00 65.31 76 ASN A O 1
ATOM 583 N N . ALA A 1 77 ? -9.532 6.427 18.028 1.00 63.28 77 ALA A N 1
ATOM 584 C CA . ALA A 1 77 ? -8.415 6.456 17.085 1.00 63.28 77 ALA A CA 1
ATOM 585 C C . ALA A 1 77 ? -7.481 7.655 17.340 1.00 63.28 77 ALA A C 1
ATOM 587 O O . ALA A 1 77 ? -7.934 8.795 17.467 1.00 63.28 77 ALA A O 1
ATOM 588 N N . LEU A 1 78 ? -6.169 7.401 17.392 1.00 66.38 78 LEU A N 1
ATOM 589 C CA . LEU A 1 78 ? -5.160 8.457 17.414 1.00 66.38 78 LEU A CA 1
ATOM 590 C C . LEU A 1 78 ? -5.215 9.194 16.067 1.00 66.38 78 LEU A C 1
ATOM 592 O O . LEU A 1 78 ? -5.022 8.576 15.021 1.00 66.38 78 LEU A O 1
ATOM 596 N N . ILE A 1 79 ? -5.505 10.496 16.083 1.00 68.94 79 ILE A N 1
ATOM 597 C CA . ILE A 1 79 ? -5.584 11.294 14.855 1.00 68.94 79 ILE A CA 1
ATOM 598 C C . ILE A 1 79 ? -4.166 11.709 14.473 1.00 68.94 79 ILE A C 1
ATOM 600 O O . ILE A 1 79 ? -3.576 12.588 15.104 1.00 68.94 79 ILE A O 1
ATOM 604 N N . VAL A 1 80 ? -3.616 11.062 13.449 1.00 75.19 80 VAL A N 1
ATOM 605 C CA . VAL A 1 80 ? -2.309 11.398 12.873 1.00 75.19 80 VAL A CA 1
ATOM 606 C C . VAL A 1 80 ? -2.514 11.776 11.418 1.00 75.19 80 VAL A C 1
ATOM 608 O O . VAL A 1 80 ? -3.183 11.062 10.673 1.00 75.19 80 VAL A O 1
ATOM 611 N N . ASP A 1 81 ? -1.933 12.903 11.010 1.00 81.06 81 ASP A N 1
ATOM 612 C CA . ASP A 1 81 ? -1.951 13.312 9.609 1.00 81.06 81 ASP A CA 1
ATOM 613 C C . ASP A 1 81 ? -1.169 12.292 8.762 1.00 81.06 81 ASP A C 1
ATOM 615 O O . ASP A 1 81 ? -0.000 11.997 9.039 1.00 81.06 81 ASP A O 1
ATOM 619 N N . HIS A 1 82 ? -1.811 11.773 7.713 1.00 82.06 82 HIS A N 1
ATOM 620 C CA . HIS A 1 82 ? -1.222 10.829 6.763 1.00 82.06 82 HIS A CA 1
ATOM 621 C C . HIS A 1 82 ? 0.083 11.366 6.165 1.00 82.06 82 HIS A C 1
ATOM 623 O O . HIS A 1 82 ? 1.010 10.592 5.930 1.00 82.06 82 HIS A O 1
ATOM 629 N N . LYS A 1 83 ? 0.209 12.692 6.012 1.00 84.81 83 LYS A N 1
ATOM 630 C CA . LYS A 1 83 ? 1.433 13.338 5.518 1.00 84.81 83 LYS A CA 1
ATOM 631 C C . LYS A 1 83 ? 2.631 13.118 6.432 1.00 84.81 83 LYS A C 1
ATOM 633 O O . LYS A 1 83 ? 3.742 12.946 5.944 1.00 84.81 83 LYS A O 1
ATOM 638 N N . VAL A 1 84 ? 2.420 13.099 7.749 1.00 83.75 84 VAL A N 1
ATOM 639 C CA . VAL A 1 84 ? 3.494 12.884 8.732 1.00 83.75 84 VAL A CA 1
ATOM 640 C C . VAL A 1 84 ? 3.975 11.438 8.680 1.00 83.75 84 VAL A C 1
ATOM 642 O O . VAL A 1 84 ? 5.179 11.187 8.676 1.00 83.75 84 VAL A O 1
ATOM 645 N N . VAL A 1 85 ? 3.037 10.492 8.591 1.00 83.69 85 VAL A N 1
ATOM 646 C CA . VAL A 1 85 ? 3.354 9.062 8.479 1.00 83.69 85 VAL A CA 1
ATOM 647 C C . VAL A 1 85 ? 4.093 8.785 7.171 1.00 83.69 85 VAL A C 1
ATOM 649 O O . VAL A 1 85 ? 5.136 8.133 7.179 1.00 83.69 85 VAL A O 1
ATOM 652 N N . PHE A 1 86 ? 3.599 9.329 6.058 1.00 85.38 86 PHE A N 1
ATOM 653 C CA . PHE A 1 86 ? 4.212 9.132 4.751 1.00 85.38 86 PHE A CA 1
ATOM 654 C C . PHE A 1 86 ? 5.594 9.785 4.636 1.00 85.38 86 PHE A C 1
ATOM 656 O O . PHE A 1 86 ? 6.514 9.147 4.134 1.00 85.38 86 PHE A O 1
ATOM 663 N N . ALA A 1 87 ? 5.791 10.992 5.177 1.00 84.12 87 ALA A N 1
ATOM 664 C CA . ALA A 1 87 ? 7.103 11.642 5.185 1.00 84.12 87 ALA A CA 1
ATOM 665 C C . ALA A 1 87 ? 8.168 10.805 5.919 1.00 84.12 87 ALA A C 1
ATOM 667 O O . ALA A 1 87 ? 9.325 10.754 5.501 1.00 84.12 87 ALA A O 1
ATOM 668 N N . GLU A 1 88 ? 7.790 10.113 6.998 1.00 84.50 88 GLU A N 1
ATOM 669 C CA . GLU A 1 88 ? 8.704 9.226 7.721 1.00 84.50 88 GLU A CA 1
ATOM 670 C C . GLU A 1 88 ? 8.979 7.924 6.945 1.00 84.50 88 GLU A C 1
ATOM 672 O O . GLU A 1 88 ? 10.122 7.465 6.915 1.00 84.50 88 GLU A O 1
ATOM 677 N N . ILE A 1 89 ? 7.974 7.368 6.253 1.00 84.00 89 ILE A N 1
ATOM 678 C CA . ILE A 1 89 ? 8.149 6.228 5.332 1.00 84.00 89 ILE A CA 1
ATOM 679 C C . ILE A 1 89 ? 9.119 6.601 4.209 1.00 84.00 89 ILE A C 1
ATOM 681 O O . ILE A 1 89 ? 10.070 5.869 3.938 1.00 84.00 89 ILE A O 1
ATOM 685 N N . GLU A 1 90 ? 8.912 7.755 3.580 1.00 82.88 90 GLU A N 1
ATOM 686 C CA . GLU A 1 90 ? 9.739 8.249 2.485 1.00 82.88 90 GLU A CA 1
ATOM 687 C C . GLU A 1 90 ? 11.185 8.479 2.942 1.00 82.88 90 GLU A C 1
ATOM 689 O O . GLU A 1 90 ? 12.135 8.031 2.296 1.00 82.88 90 GLU A O 1
ATOM 694 N N . LYS A 1 91 ? 11.365 9.110 4.106 1.00 83.12 91 LYS A N 1
ATOM 695 C CA . LYS A 1 91 ? 12.677 9.317 4.721 1.00 83.12 91 LYS A CA 1
ATOM 696 C C . LYS A 1 91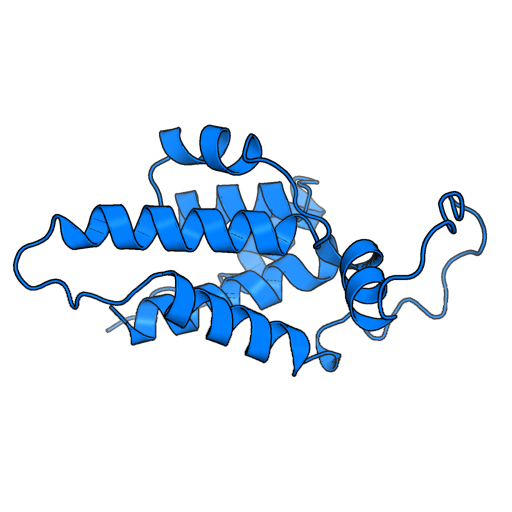 ? 13.404 7.995 4.966 1.00 83.12 91 LYS A C 1
ATOM 698 O O . LYS A 1 91 ? 14.579 7.889 4.617 1.00 83.12 91 LYS A O 1
ATOM 703 N N . GLN A 1 92 ? 12.721 6.991 5.519 1.00 79.31 92 GLN A N 1
ATOM 704 C CA . GLN A 1 92 ? 13.309 5.675 5.790 1.00 79.31 92 GLN A CA 1
ATOM 705 C C . GLN A 1 92 ? 13.615 4.893 4.510 1.00 79.31 92 GLN A C 1
ATOM 707 O O . GLN A 1 92 ? 14.669 4.263 4.417 1.00 79.31 92 GLN A O 1
ATOM 712 N N . ALA A 1 93 ? 12.745 4.974 3.503 1.00 76.44 93 ALA A N 1
ATOM 713 C CA . ALA A 1 93 ? 12.972 4.366 2.196 1.00 76.44 93 ALA A CA 1
ATOM 714 C C . ALA A 1 93 ? 14.194 4.980 1.490 1.00 76.44 93 ALA A C 1
ATOM 716 O O . ALA A 1 93 ? 14.988 4.260 0.887 1.00 76.44 93 ALA A O 1
ATOM 717 N N . ARG A 1 94 ? 14.391 6.300 1.615 1.00 73.94 94 ARG A N 1
ATOM 718 C CA . ARG A 1 94 ? 15.546 7.020 1.052 1.00 73.94 94 ARG A CA 1
ATOM 719 C C . ARG A 1 94 ? 16.841 6.784 1.837 1.00 73.94 94 ARG A C 1
ATOM 721 O O . ARG A 1 94 ? 17.908 6.738 1.233 1.00 73.94 94 ARG A O 1
ATOM 728 N N . SER A 1 95 ? 16.775 6.623 3.162 1.00 68.88 95 SER A N 1
ATOM 729 C CA . SER A 1 95 ? 17.959 6.394 4.006 1.00 68.88 95 SER A CA 1
ATOM 730 C C . SER A 1 95 ? 18.507 4.967 3.947 1.00 68.88 95 SER A C 1
ATOM 732 O O . SER A 1 95 ? 19.585 4.723 4.480 1.00 68.88 95 SER A O 1
ATOM 734 N N . ASN A 1 96 ? 17.787 4.029 3.320 1.00 59.03 96 ASN A N 1
ATOM 735 C CA . ASN A 1 96 ? 18.163 2.614 3.232 1.00 59.03 96 ASN A CA 1
ATOM 736 C C . ASN A 1 96 ? 18.440 2.169 1.778 1.00 59.03 96 ASN A C 1
ATOM 738 O O . ASN A 1 96 ? 17.769 1.271 1.258 1.00 59.03 96 ASN A O 1
ATOM 742 N N . PRO A 1 97 ? 19.444 2.756 1.092 1.00 52.81 97 PRO A N 1
ATOM 743 C CA . PRO A 1 97 ? 19.806 2.339 -0.258 1.00 52.81 97 PRO A CA 1
ATOM 744 C C . PRO A 1 97 ? 20.386 0.915 -0.305 1.00 52.81 97 PRO A C 1
ATOM 746 O O . PRO A 1 97 ? 20.395 0.326 -1.378 1.00 52.81 97 PRO A O 1
ATOM 749 N N . ASP A 1 98 ? 20.803 0.321 0.820 1.00 48.31 98 ASP A N 1
ATOM 750 C CA . ASP A 1 98 ? 21.363 -1.043 0.874 1.00 48.31 98 ASP A CA 1
ATOM 751 C C . ASP A 1 98 ? 20.321 -2.169 0.700 1.00 48.31 98 ASP A C 1
ATOM 753 O O . ASP A 1 98 ? 20.691 -3.318 0.469 1.00 48.31 98 ASP A O 1
ATOM 757 N N . ASN A 1 99 ? 19.016 -1.864 0.7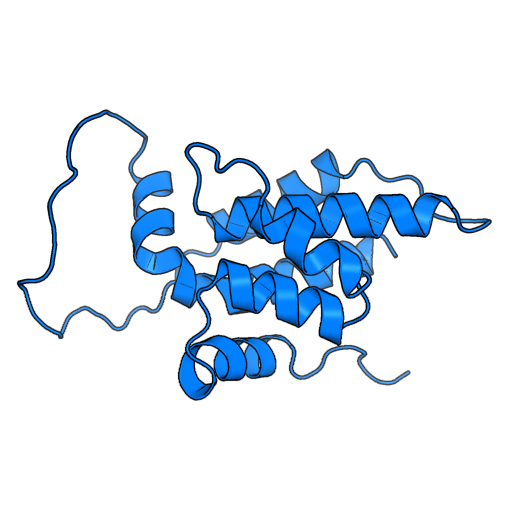39 1.00 46.06 99 ASN A N 1
ATOM 758 C CA . ASN A 1 99 ? 17.962 -2.801 0.314 1.00 46.06 99 ASN A CA 1
ATOM 759 C C . ASN A 1 99 ? 17.679 -2.732 -1.199 1.00 46.06 99 ASN A C 1
ATOM 761 O O . ASN A 1 99 ? 16.907 -3.542 -1.715 1.00 46.06 99 ASN A O 1
ATOM 765 N N . SER A 1 100 ? 18.309 -1.792 -1.914 1.00 43.72 100 SER A N 1
ATOM 766 C CA . SER A 1 100 ? 18.404 -1.822 -3.373 1.00 43.72 100 SER A CA 1
ATOM 767 C C . SER A 1 100 ? 19.347 -2.963 -3.704 1.00 43.72 100 SER A C 1
ATOM 769 O O . SER A 1 100 ? 20.544 -2.820 -3.479 1.00 43.72 100 SER A O 1
ATOM 771 N N . GLY A 1 101 ? 18.816 -4.100 -4.159 1.00 40.34 101 GLY A N 1
ATOM 772 C CA . GLY A 1 101 ? 19.592 -5.296 -4.482 1.00 40.34 101 GLY A CA 1
ATOM 773 C C . GLY A 1 101 ? 20.954 -4.953 -5.081 1.00 40.34 101 GLY A C 1
ATOM 774 O O . GLY A 1 101 ? 21.062 -4.564 -6.246 1.00 40.34 101 GLY A O 1
ATOM 775 N N . ARG A 1 102 ? 22.002 -5.086 -4.264 1.00 34.00 102 ARG A N 1
ATOM 776 C CA . ARG A 1 102 ? 23.399 -4.945 -4.662 1.00 34.00 102 ARG A CA 1
ATOM 777 C C . ARG A 1 102 ? 23.811 -6.210 -5.415 1.00 34.00 102 ARG A C 1
ATOM 779 O O . ARG A 1 102 ? 24.769 -6.846 -5.030 1.00 34.00 102 ARG A O 1
ATOM 786 N N . ASP A 1 103 ? 23.045 -6.576 -6.441 1.00 38.22 103 ASP A N 1
ATOM 787 C CA . ASP A 1 103 ? 23.244 -7.739 -7.308 1.00 38.22 103 ASP A CA 1
ATOM 788 C C . ASP A 1 103 ? 22.514 -7.526 -8.648 1.00 38.22 103 ASP A C 1
ATOM 790 O O . ASP A 1 103 ? 21.613 -8.263 -9.023 1.00 38.22 103 ASP A O 1
ATOM 794 N N . THR A 1 104 ? 22.887 -6.488 -9.400 1.00 39.41 104 THR A N 1
ATOM 795 C CA . THR A 1 104 ? 22.717 -6.483 -10.874 1.00 39.41 104 THR A CA 1
ATOM 796 C C . THR A 1 104 ? 23.919 -5.875 -11.600 1.00 39.41 104 THR A C 1
ATOM 798 O O . THR A 1 104 ? 23.846 -5.515 -12.770 1.00 39.41 104 THR A O 1
ATOM 801 N N . SER A 1 105 ? 25.100 -5.870 -10.975 1.00 38.34 105 SER A N 1
ATOM 802 C CA . SER A 1 105 ? 26.362 -5.725 -11.714 1.00 38.34 105 SER A CA 1
ATOM 803 C C . SER A 1 105 ? 26.781 -7.075 -12.304 1.00 38.34 105 SER A C 1
ATOM 805 O O . SER A 1 105 ? 27.841 -7.580 -11.949 1.00 38.34 105 SER A O 1
ATOM 807 N N . LYS A 1 106 ? 25.909 -7.682 -13.129 1.00 36.91 106 LYS A N 1
ATOM 808 C CA . LYS A 1 106 ? 26.174 -8.751 -14.121 1.00 36.91 106 LYS A CA 1
ATOM 809 C C . LYS A 1 106 ? 24.858 -9.348 -14.660 1.00 36.91 106 LYS A C 1
ATOM 811 O O . LYS A 1 106 ? 24.577 -10.522 -14.467 1.00 36.91 106 LYS A O 1
ATOM 816 N N . SER A 1 107 ? 24.064 -8.566 -15.382 1.00 33.97 107 SER A N 1
ATOM 817 C CA . SER A 1 107 ? 23.314 -9.124 -16.515 1.00 33.97 107 SER A CA 1
ATOM 818 C C . SER A 1 107 ? 22.963 -8.006 -17.484 1.00 33.97 107 SER A C 1
ATOM 820 O O . SER A 1 107 ? 22.133 -7.152 -17.190 1.00 33.97 107 SER A O 1
ATOM 822 N N . ASP A 1 108 ? 23.659 -8.042 -18.611 1.00 30.31 108 ASP A N 1
ATOM 823 C CA . ASP A 1 108 ? 23.221 -7.568 -19.913 1.00 30.31 108 ASP A CA 1
ATOM 824 C C . ASP A 1 108 ? 22.845 -6.090 -20.046 1.00 30.31 108 ASP A C 1
ATOM 826 O O . ASP A 1 108 ? 21.723 -5.626 -19.852 1.00 30.31 108 ASP A O 1
ATOM 830 N N . ALA A 1 109 ? 23.843 -5.361 -20.546 1.00 41.94 109 ALA A N 1
ATOM 831 C CA . ALA A 1 109 ? 23.606 -4.316 -21.519 1.00 41.94 109 ALA A CA 1
ATOM 832 C C . ALA A 1 109 ? 22.534 -4.756 -22.540 1.00 41.94 109 ALA A C 1
ATOM 834 O O . ALA A 1 109 ? 22.589 -5.870 -23.051 1.00 41.94 109 ALA A O 1
ATOM 835 N N . ALA A 1 110 ? 21.649 -3.817 -22.883 1.00 37.78 110 ALA A N 1
ATOM 836 C CA . ALA A 1 110 ? 20.629 -3.887 -23.936 1.00 37.78 110 ALA A CA 1
ATOM 837 C C . ALA A 1 110 ? 19.217 -4.347 -23.525 1.00 37.78 110 ALA A C 1
ATOM 839 O O . ALA A 1 110 ? 18.702 -5.338 -24.027 1.00 37.78 110 ALA A O 1
ATOM 840 N N . ALA A 1 111 ? 18.513 -3.508 -22.760 1.00 34.50 111 ALA A N 1
ATOM 841 C CA . ALA A 1 111 ? 17.091 -3.256 -23.016 1.00 34.50 111 ALA A CA 1
ATOM 842 C C . ALA A 1 111 ? 16.656 -1.898 -22.430 1.00 34.50 111 ALA A C 1
ATOM 844 O O . ALA A 1 111 ? 16.394 -1.776 -21.240 1.00 34.50 111 ALA A O 1
ATOM 845 N N . GLY A 1 112 ? 16.555 -0.869 -23.281 1.00 32.16 112 GLY A N 1
ATOM 846 C CA . GLY A 1 112 ? 15.621 0.239 -23.039 1.00 32.16 112 GLY A CA 1
ATOM 847 C C . GLY A 1 112 ? 16.115 1.468 -22.271 1.00 32.16 112 GLY A C 1
ATOM 848 O O . GLY A 1 112 ? 15.324 2.092 -21.571 1.00 32.16 112 GLY A O 1
ATOM 849 N N . ALA A 1 113 ? 17.371 1.890 -22.438 1.00 35.34 113 ALA A N 1
ATOM 850 C CA . ALA A 1 113 ? 17.758 3.273 -22.143 1.00 35.34 113 ALA A CA 1
ATOM 851 C C . ALA A 1 113 ? 17.174 4.209 -23.218 1.00 35.34 113 ALA A C 1
ATOM 853 O O . ALA A 1 113 ? 17.840 4.552 -24.191 1.00 35.34 113 ALA A O 1
ATOM 854 N N . ALA A 1 114 ? 15.908 4.590 -23.072 1.00 36.44 114 ALA A N 1
ATOM 855 C CA . ALA A 1 114 ? 15.275 5.585 -23.930 1.00 36.44 114 ALA A CA 1
ATOM 856 C C . ALA A 1 114 ? 14.279 6.429 -23.136 1.00 36.44 114 ALA A C 1
ATOM 858 O O . ALA A 1 114 ? 13.088 6.362 -23.391 1.00 36.44 114 ALA A O 1
ATOM 859 N N . LEU A 1 115 ? 14.775 7.204 -22.165 1.00 34.34 115 LEU A N 1
ATOM 860 C CA . LEU A 1 115 ? 14.153 8.458 -21.709 1.00 34.34 115 LEU A CA 1
ATOM 861 C C . LEU A 1 115 ? 15.105 9.201 -20.753 1.00 34.34 115 LEU A C 1
ATOM 863 O O . LEU A 1 115 ? 14.811 9.456 -19.592 1.00 34.34 115 LEU A O 1
ATOM 867 N N . ALA A 1 116 ? 16.291 9.553 -21.256 1.00 39.25 116 ALA A N 1
ATOM 868 C CA . ALA A 1 116 ? 17.107 10.600 -20.649 1.00 39.25 116 ALA A CA 1
ATOM 869 C C . ALA A 1 116 ? 16.670 11.937 -21.257 1.00 39.25 116 ALA A C 1
ATOM 871 O O . ALA A 1 116 ? 16.939 12.198 -22.429 1.00 39.25 116 ALA A O 1
ATOM 872 N N . GLY A 1 117 ? 15.960 12.765 -20.488 1.00 33.22 117 GLY A N 1
ATOM 873 C CA . GLY A 1 117 ? 15.469 14.026 -21.035 1.00 33.22 117 GLY A CA 1
ATOM 874 C C . GLY A 1 117 ? 14.707 14.958 -20.102 1.00 33.22 117 GLY A C 1
ATOM 875 O O . GLY A 1 117 ? 13.757 15.566 -20.573 1.00 33.22 117 GLY A O 1
ATOM 876 N N . ARG A 1 118 ? 15.092 15.108 -18.826 1.00 33.66 118 ARG A N 1
ATOM 877 C CA . ARG A 1 118 ? 14.965 16.375 -18.068 1.00 33.66 118 ARG A CA 1
ATOM 878 C C . ARG A 1 118 ? 15.520 16.221 -16.656 1.00 33.66 118 ARG A C 1
ATOM 880 O O . ARG A 1 118 ? 15.359 15.182 -16.034 1.00 33.66 118 ARG A O 1
ATOM 887 N N . GLY A 1 119 ? 16.221 17.254 -16.193 1.00 39.12 119 GLY A N 1
ATOM 888 C CA . GLY A 1 119 ? 16.897 17.278 -14.902 1.00 39.12 119 GLY A CA 1
ATOM 889 C C . GLY A 1 119 ? 15.942 17.062 -13.734 1.00 39.12 119 GLY A C 1
ATOM 890 O O . GLY A 1 119 ? 15.187 17.957 -13.373 1.00 39.12 119 GLY A O 1
ATOM 891 N N . THR A 1 120 ? 16.041 15.893 -13.119 1.00 37.38 120 THR A N 1
ATOM 892 C CA . THR A 1 120 ? 15.581 15.606 -11.764 1.00 37.38 120 THR A CA 1
ATOM 893 C C . THR A 1 120 ? 16.739 14.929 -11.038 1.00 37.38 120 THR A C 1
ATOM 895 O O . THR A 1 120 ? 17.556 14.222 -11.633 1.00 37.38 120 THR A O 1
ATOM 898 N N . THR A 1 121 ? 16.903 15.269 -9.766 1.00 41.03 121 THR A N 1
ATOM 899 C CA . THR A 1 121 ? 18.031 14.870 -8.923 1.00 41.03 121 THR A CA 1
ATOM 900 C C . THR A 1 121 ? 18.242 13.349 -8.956 1.00 41.03 121 THR A C 1
ATOM 902 O O . THR A 1 121 ? 17.297 12.573 -8.859 1.00 41.03 121 THR A O 1
ATOM 905 N N . SER A 1 122 ? 19.494 12.900 -9.095 1.00 41.94 122 SER A N 1
ATOM 906 C CA . SER A 1 122 ? 19.866 11.496 -9.366 1.00 41.94 122 SER A CA 1
ATOM 907 C C . SER A 1 122 ? 19.325 10.439 -8.386 1.00 41.94 122 SER A C 1
ATOM 909 O O . SER A 1 122 ? 19.402 9.250 -8.684 1.00 41.94 122 SER A O 1
ATOM 911 N N . ALA A 1 123 ? 18.773 10.833 -7.236 1.00 47.56 123 ALA A N 1
ATOM 912 C CA . ALA A 1 123 ? 18.160 9.917 -6.276 1.00 47.56 123 ALA A CA 1
ATOM 913 C C . ALA A 1 123 ? 16.758 9.437 -6.708 1.00 47.56 123 ALA A C 1
ATOM 915 O O . ALA A 1 123 ? 16.413 8.283 -6.462 1.00 47.56 123 ALA A O 1
ATOM 916 N N . SER A 1 124 ? 15.964 10.277 -7.382 1.00 41.78 124 SER A N 1
ATOM 917 C CA . SER A 1 124 ? 14.590 9.945 -7.802 1.00 41.78 124 SER A CA 1
ATOM 918 C C . SER A 1 124 ? 14.585 8.940 -8.959 1.00 41.78 124 SER A C 1
ATOM 920 O O . SER A 1 124 ? 13.819 7.978 -8.962 1.00 41.78 124 SER A O 1
ATOM 922 N N . ASN A 1 125 ? 15.528 9.091 -9.895 1.00 38.72 125 ASN A N 1
ATOM 923 C CA . ASN A 1 125 ? 15.685 8.176 -11.030 1.00 38.72 125 ASN A CA 1
ATOM 924 C C . ASN A 1 125 ? 16.233 6.796 -10.627 1.00 38.72 125 ASN A C 1
ATOM 926 O O . ASN A 1 125 ? 15.894 5.799 -11.264 1.00 38.72 125 ASN A O 1
ATOM 930 N N . ALA A 1 126 ? 17.030 6.708 -9.555 1.00 45.19 126 ALA A N 1
ATOM 931 C CA . ALA A 1 126 ? 17.503 5.425 -9.031 1.00 45.19 126 ALA A CA 1
ATOM 932 C C . ALA A 1 126 ? 16.353 4.583 -8.446 1.00 45.19 126 ALA A C 1
ATOM 934 O O . ALA A 1 126 ? 16.331 3.365 -8.624 1.00 45.19 126 ALA A O 1
ATOM 935 N N . LEU A 1 127 ? 15.360 5.227 -7.815 1.00 48.62 127 LEU A N 1
ATOM 936 C CA . LEU A 1 127 ? 14.147 4.547 -7.356 1.00 48.62 127 LEU A CA 1
ATOM 937 C C . LEU A 1 127 ? 13.232 4.131 -8.513 1.00 48.62 127 LEU A C 1
ATOM 939 O O . LEU A 1 127 ? 12.633 3.064 -8.437 1.00 48.62 127 LEU A O 1
ATOM 943 N N . ALA A 1 128 ? 13.134 4.919 -9.589 1.00 46.97 128 ALA A N 1
ATOM 944 C CA . ALA A 1 128 ? 12.248 4.618 -10.717 1.00 46.97 128 ALA A CA 1
ATOM 945 C C . ALA A 1 128 ? 12.641 3.331 -11.478 1.00 46.97 128 ALA A C 1
ATOM 947 O O . ALA A 1 128 ? 11.766 2.544 -11.836 1.00 46.97 128 ALA A O 1
ATOM 948 N N . GLY A 1 129 ? 13.942 3.065 -11.664 1.00 45.88 129 GLY A N 1
ATOM 949 C CA . GLY A 1 129 ? 14.434 1.862 -12.361 1.00 45.88 129 GLY A CA 1
ATOM 950 C C . GLY A 1 129 ? 14.423 0.571 -11.526 1.00 45.88 129 GLY A C 1
ATOM 951 O O . GLY A 1 129 ? 14.339 -0.523 -12.082 1.00 45.88 129 GLY A O 1
ATOM 952 N N . ALA A 1 130 ? 14.462 0.682 -10.193 1.00 57.25 130 ALA A N 1
ATOM 953 C CA . ALA A 1 130 ? 14.534 -0.451 -9.260 1.00 57.25 130 ALA A CA 1
ATOM 954 C C . ALA A 1 130 ? 13.275 -0.622 -8.384 1.00 57.25 130 ALA A C 1
ATOM 956 O O . ALA A 1 130 ? 13.230 -1.512 -7.542 1.00 57.25 130 ALA A O 1
ATOM 957 N N . CYS A 1 131 ? 12.233 0.181 -8.623 1.00 63.75 131 CYS A N 1
ATOM 958 C CA . CYS A 1 131 ? 10.992 0.299 -7.841 1.00 63.75 131 CYS A CA 1
ATOM 959 C C . CYS A 1 131 ? 10.354 -1.066 -7.460 1.00 63.75 131 CYS A C 1
ATOM 961 O O . CYS A 1 131 ? 9.760 -1.197 -6.390 1.00 63.75 131 CYS A O 1
ATOM 963 N N . HIS A 1 132 ? 10.515 -2.106 -8.294 1.00 64.88 132 HIS A N 1
ATOM 964 C CA . HIS A 1 132 ? 10.052 -3.478 -8.029 1.00 64.88 132 HIS A CA 1
ATOM 965 C C . HIS A 1 132 ? 10.846 -4.199 -6.923 1.00 64.88 132 HIS A C 1
ATOM 967 O O . HIS A 1 132 ? 10.243 -4.838 -6.067 1.00 64.88 132 HIS A O 1
ATOM 973 N N . ASN A 1 133 ? 12.173 -4.051 -6.885 1.00 68.88 133 ASN A N 1
ATOM 974 C CA . ASN A 1 133 ? 13.030 -4.647 -5.852 1.00 68.88 133 ASN A CA 1
ATOM 975 C C . ASN A 1 133 ? 12.838 -3.971 -4.488 1.00 68.88 133 ASN A C 1
ATOM 977 O O . ASN A 1 133 ? 13.062 -4.583 -3.444 1.00 68.88 133 ASN A O 1
ATOM 981 N N . HIS A 1 134 ? 12.378 -2.720 -4.497 1.00 77.50 134 HIS A N 1
ATOM 982 C CA . HIS A 1 134 ? 12.136 -1.924 -3.296 1.00 77.50 134 HIS A CA 1
ATOM 983 C C . HIS A 1 134 ? 10.752 -2.147 -2.693 1.00 77.50 134 HIS A C 1
ATOM 985 O O . HIS A 1 134 ? 10.578 -1.894 -1.503 1.00 77.50 134 HIS A O 1
ATOM 991 N N . ALA A 1 135 ? 9.781 -2.647 -3.464 1.00 84.19 135 ALA A N 1
ATOM 992 C CA . ALA A 1 135 ? 8.404 -2.831 -3.005 1.00 84.19 135 ALA A CA 1
ATOM 993 C C . ALA A 1 135 ? 8.286 -3.673 -1.712 1.00 84.19 135 ALA A C 1
ATOM 995 O O . ALA A 1 135 ? 7.594 -3.227 -0.796 1.00 84.19 135 ALA A O 1
ATOM 996 N N . PRO A 1 136 ? 8.993 -4.814 -1.539 1.00 86.94 136 PRO A N 1
ATOM 997 C CA . PRO A 1 136 ? 8.901 -5.599 -0.306 1.00 86.94 136 PRO A CA 1
ATOM 998 C C . PRO A 1 136 ? 9.436 -4.863 0.928 1.00 86.94 136 PRO A C 1
ATOM 1000 O O . PRO A 1 136 ? 8.867 -4.977 2.011 1.00 86.94 136 PRO A O 1
ATOM 1003 N N . ALA A 1 137 ? 10.529 -4.110 0.773 1.00 84.94 137 ALA A N 1
ATOM 1004 C CA . ALA A 1 137 ? 11.119 -3.335 1.864 1.00 84.94 137 ALA A CA 1
ATOM 1005 C C . ALA A 1 137 ? 10.264 -2.106 2.205 1.00 84.94 137 ALA A C 1
ATOM 1007 O O . ALA A 1 137 ? 10.060 -1.801 3.377 1.00 84.94 137 ALA A O 1
ATOM 1008 N N . LEU A 1 138 ? 9.723 -1.434 1.186 1.00 86.81 138 LEU A N 1
ATOM 1009 C CA . LEU A 1 138 ? 8.820 -0.299 1.352 1.00 86.81 138 LEU A CA 1
ATOM 1010 C C . LEU A 1 138 ? 7.550 -0.700 2.111 1.00 86.81 138 LEU A C 1
ATOM 1012 O O . LEU A 1 138 ? 7.124 0.015 3.013 1.00 86.81 138 LEU A O 1
ATOM 1016 N N . PHE A 1 139 ? 6.971 -1.854 1.786 1.00 89.19 139 PHE A N 1
ATOM 1017 C CA . PHE A 1 139 ? 5.790 -2.361 2.480 1.00 89.19 139 PHE A CA 1
ATOM 1018 C C . PHE A 1 139 ? 6.060 -2.701 3.943 1.00 89.19 139 PHE A C 1
ATOM 1020 O O . PHE A 1 139 ? 5.225 -2.425 4.797 1.00 89.19 139 PHE A O 1
ATOM 1027 N N . ASP A 1 140 ? 7.229 -3.270 4.243 1.00 87.69 140 ASP A N 1
ATOM 1028 C CA . ASP A 1 140 ? 7.636 -3.558 5.618 1.00 87.69 140 ASP A CA 1
ATOM 1029 C C . ASP A 1 140 ? 7.804 -2.265 6.433 1.00 87.69 140 ASP A C 1
ATOM 1031 O O . ASP A 1 140 ? 7.235 -2.140 7.516 1.00 87.69 140 ASP A O 1
ATOM 1035 N N . ILE A 1 141 ? 8.480 -1.251 5.876 1.00 86.88 141 ILE A N 1
ATOM 1036 C CA . ILE A 1 141 ? 8.580 0.087 6.488 1.00 86.88 141 ILE A CA 1
ATOM 1037 C C . ILE A 1 141 ? 7.185 0.683 6.714 1.00 86.88 141 ILE A C 1
ATOM 1039 O O . ILE A 1 141 ? 6.892 1.186 7.799 1.00 86.88 141 ILE A O 1
ATOM 1043 N N . MET A 1 142 ? 6.310 0.606 5.710 1.00 89.50 142 MET A N 1
ATOM 1044 C CA . MET A 1 142 ? 4.938 1.099 5.807 1.00 89.50 142 MET A CA 1
ATOM 1045 C C . MET A 1 142 ? 4.177 0.403 6.940 1.00 89.50 142 MET A C 1
ATOM 1047 O O . MET A 1 142 ? 3.590 1.083 7.777 1.00 89.50 142 MET A O 1
ATOM 1051 N N . LEU A 1 143 ? 4.234 -0.929 7.030 1.00 88.25 143 LEU A N 1
ATOM 1052 C CA . LEU A 1 143 ? 3.615 -1.690 8.117 1.00 88.25 143 LEU A CA 1
ATOM 1053 C C . LEU A 1 143 ? 4.162 -1.286 9.489 1.00 88.25 143 LEU A C 1
ATOM 1055 O O . LEU A 1 143 ? 3.383 -1.107 10.425 1.00 88.25 143 LEU A O 1
ATOM 1059 N N . GLN A 1 144 ? 5.479 -1.114 9.616 1.00 85.94 144 GLN A N 1
ATOM 1060 C CA . GLN A 1 144 ? 6.107 -0.673 10.863 1.00 85.94 144 GLN A CA 1
ATOM 1061 C C . GLN A 1 144 ? 5.598 0.707 11.292 1.00 85.94 144 GLN A C 1
ATOM 1063 O O . GLN A 1 144 ? 5.267 0.895 12.465 1.00 85.94 144 GLN A O 1
ATOM 1068 N N . GLN A 1 145 ? 5.484 1.660 10.359 1.00 85.19 145 GLN A N 1
ATOM 1069 C CA . GLN A 1 145 ? 4.950 2.985 10.672 1.00 85.19 145 GLN A CA 1
ATOM 1070 C C . GLN A 1 145 ? 3.455 2.931 11.001 1.00 85.19 145 GLN A C 1
ATOM 1072 O O . GLN A 1 145 ? 3.040 3.499 12.008 1.00 85.19 145 GLN A O 1
ATOM 1077 N N . LEU A 1 146 ? 2.648 2.190 10.240 1.00 84.38 146 LEU A N 1
ATOM 1078 C CA . LEU A 1 146 ? 1.219 2.041 10.530 1.00 84.38 146 LEU A CA 1
ATOM 1079 C C . LEU A 1 146 ? 0.972 1.411 11.907 1.00 84.38 146 LEU A C 1
ATOM 1081 O O . LEU A 1 146 ? 0.107 1.883 12.637 1.00 84.38 146 LEU A O 1
ATOM 1085 N N . MET A 1 147 ? 1.771 0.415 12.300 1.00 81.62 147 MET A N 1
ATOM 1086 C CA . MET A 1 147 ? 1.714 -0.196 13.634 1.00 81.62 147 MET A CA 1
ATOM 1087 C C . MET A 1 147 ? 2.162 0.748 14.754 1.00 81.62 147 MET A C 1
ATOM 1089 O O . MET A 1 147 ? 1.694 0.642 15.885 1.00 81.62 147 MET A O 1
ATOM 1093 N N . ARG A 1 148 ? 3.078 1.677 14.468 1.00 78.88 148 ARG A N 1
ATOM 1094 C CA . ARG A 1 148 ? 3.535 2.672 15.446 1.00 78.88 148 ARG A CA 1
ATOM 1095 C C . ARG A 1 148 ? 2.449 3.692 15.780 1.00 78.88 148 ARG A C 1
ATOM 1097 O O . ARG A 1 148 ? 2.387 4.164 16.911 1.00 78.88 148 ARG A O 1
ATOM 1104 N N . TYR A 1 149 ? 1.625 4.029 14.795 1.00 69.38 149 TYR A N 1
ATOM 1105 C CA . TYR A 1 149 ? 0.503 4.953 14.940 1.00 69.38 149 TYR A CA 1
ATOM 1106 C C . TYR A 1 149 ? -0.835 4.222 15.144 1.00 69.38 149 TYR A C 1
ATOM 1108 O O . TYR A 1 149 ? -1.889 4.853 15.043 1.00 69.38 149 TYR A O 1
ATOM 1116 N N . SER A 1 150 ? -0.802 2.906 15.426 1.00 62.00 150 SER A N 1
ATOM 1117 C CA . SER A 1 150 ? -1.992 2.083 15.669 1.00 62.00 150 SER A CA 1
ATOM 1118 C C . SER A 1 150 ? -2.385 1.872 17.107 1.00 62.00 150 SER A C 1
ATOM 1120 O O . SER A 1 150 ? -1.481 1.680 17.939 1.00 62.00 150 SER A O 1
#

Radius of gyration: 16.06 Å; chains: 1; bounding box: 40×33×45 Å

pLDDT: mean 71.68, std 20.11, range [30.31, 92.56]